Protein AF-A0A2G6ZRZ9-F1 (afdb_monomer)

Foldseek 3Di:
DDDDDDDDDDDDDDDDPPPPPDPPDDDPPDPPPFAAKEKEEWDWWWDDPNDTKTKWFDDAAPPPQQDDPPDDDDNNSRTIFIDGSPDQKGWMWIQDPVGIDIWIWGKDQQDGDDPPAQSCVRIFIATPVRHTIGTDPVQVVQSRVWDDDPRHTYTD

Solvent-accessible surface area (backbone atoms only — not comparable to full-atom values): 9645 Å² total; per-residue (Å²): 141,86,89,83,89,84,88,82,86,82,82,80,82,77,83,79,79,78,77,75,76,70,80,73,74,77,75,72,81,72,75,80,75,81,53,58,34,34,35,38,30,63,70,38,30,31,51,56,88,95,40,80,28,46,40,36,29,79,40,78,38,61,91,81,58,51,41,66,92,93,54,91,64,56,85,84,59,28,28,12,36,73,41,47,68,85,46,51,64,46,62,36,39,33,56,43,99,94,47,80,43,81,44,61,27,42,43,40,76,78,50,82,68,56,90,98,52,63,55,64,83,28,48,46,53,21,44,82,86,68,46,68,69,42,72,32,76,73,29,52,65,28,48,75,63,38,44,80,54,96,76,24,38,40,29,74

Structure (mmCIF, N/CA/C/O backbone):
data_AF-A0A2G6ZRZ9-F1
#
_entry.id   AF-A0A2G6ZRZ9-F1
#
loop_
_atom_site.group_PDB
_atom_site.id
_atom_site.type_symbol
_atom_site.label_atom_id
_atom_site.label_alt_id
_atom_site.label_comp_id
_atom_site.label_asym_id
_atom_site.label_entity_id
_atom_site.label_seq_id
_atom_site.pdbx_PDB_ins_code
_atom_site.Cartn_x
_atom_site.Cartn_y
_atom_site.Cartn_z
_atom_site.occupancy
_atom_site.B_iso_or_equiv
_atom_site.auth_seq_id
_atom_site.auth_comp_id
_atom_site.auth_asym_id
_atom_site.auth_atom_id
_atom_site.pdbx_PDB_model_num
ATOM 1 N N . MET A 1 1 ? 27.882 88.368 10.757 1.00 42.94 1 MET A N 1
ATOM 2 C CA . MET A 1 1 ? 27.179 87.170 11.262 1.00 42.94 1 MET A CA 1
ATOM 3 C C . MET A 1 1 ? 25.699 87.313 10.957 1.00 42.94 1 MET A C 1
ATOM 5 O O . MET A 1 1 ? 25.070 88.174 11.545 1.00 42.94 1 MET A O 1
ATOM 9 N N . ASN A 1 2 ? 25.188 86.529 10.007 1.00 37.44 2 ASN A N 1
ATOM 10 C CA . ASN A 1 2 ? 23.822 86.000 10.003 1.00 37.44 2 ASN A CA 1
ATOM 11 C C . ASN A 1 2 ? 23.741 84.909 8.924 1.00 37.44 2 ASN A C 1
ATOM 13 O O . ASN A 1 2 ? 24.115 85.132 7.776 1.00 37.44 2 ASN A O 1
ATOM 17 N N . ARG A 1 3 ? 23.344 83.706 9.343 1.00 42.50 3 ARG A N 1
ATOM 18 C CA . ARG A 1 3 ? 23.054 82.540 8.498 1.00 42.50 3 ARG A CA 1
ATOM 19 C C . ARG A 1 3 ? 21.569 82.557 8.124 1.00 42.50 3 ARG A C 1
ATOM 21 O O . ARG A 1 3 ? 20.779 83.023 8.938 1.00 42.50 3 ARG A O 1
ATOM 28 N N . LEU A 1 4 ? 21.242 81.970 6.967 1.00 45.53 4 LEU A N 1
ATOM 29 C CA . LEU A 1 4 ? 20.122 81.051 6.643 1.00 45.53 4 LEU A CA 1
ATOM 30 C C . LEU A 1 4 ? 19.784 81.212 5.139 1.00 45.53 4 LEU A C 1
ATOM 32 O O . LEU A 1 4 ? 19.448 82.301 4.697 1.00 45.53 4 LEU A O 1
ATOM 36 N N . TYR A 1 5 ? 20.192 80.253 4.300 1.00 48.19 5 TYR A N 1
ATOM 37 C CA . TYR A 1 5 ? 19.389 79.163 3.702 1.00 48.19 5 TYR A CA 1
ATOM 38 C C . TYR A 1 5 ? 18.424 79.590 2.583 1.00 48.19 5 TYR A C 1
ATOM 40 O O . TYR A 1 5 ? 17.399 80.205 2.842 1.00 48.19 5 TYR A O 1
ATOM 48 N N . ALA A 1 6 ? 18.693 79.108 1.366 1.00 51.38 6 ALA A N 1
ATOM 49 C CA . ALA A 1 6 ? 17.659 78.662 0.433 1.00 51.38 6 ALA A CA 1
ATOM 50 C C . ALA A 1 6 ? 18.263 77.612 -0.516 1.00 51.38 6 ALA A C 1
ATOM 52 O O . ALA A 1 6 ? 19.208 77.880 -1.255 1.00 51.38 6 ALA A O 1
ATOM 53 N N . LEU A 1 7 ? 17.734 76.394 -0.408 1.00 51.56 7 LEU A N 1
ATOM 54 C CA . LEU A 1 7 ? 18.043 75.223 -1.219 1.00 51.56 7 LEU A CA 1
ATOM 55 C C . LEU A 1 7 ? 17.485 75.386 -2.639 1.00 51.56 7 LEU A C 1
ATOM 57 O O . LEU A 1 7 ? 16.366 75.862 -2.807 1.00 51.56 7 LEU A O 1
ATOM 61 N N . SER A 1 8 ? 18.197 74.880 -3.644 1.00 49.75 8 SER A N 1
ATOM 62 C CA . SER A 1 8 ? 17.570 74.409 -4.883 1.00 49.75 8 SER A CA 1
ATOM 63 C C . SER A 1 8 ? 18.170 73.050 -5.243 1.00 49.75 8 SER A C 1
ATOM 65 O O . SER A 1 8 ? 19.365 72.912 -5.489 1.00 49.75 8 SER A O 1
ATOM 67 N N . LEU A 1 9 ? 17.324 72.024 -5.139 1.00 44.16 9 LEU A N 1
ATOM 68 C CA . LEU A 1 9 ? 17.617 70.637 -5.473 1.00 44.16 9 LEU A CA 1
ATOM 69 C C . LEU A 1 9 ? 17.513 70.456 -6.989 1.00 44.16 9 LEU A C 1
ATOM 71 O O . LEU A 1 9 ? 16.420 70.546 -7.543 1.00 44.16 9 LEU A O 1
ATOM 75 N N . SER A 1 10 ? 18.626 70.149 -7.649 1.00 48.69 10 SER A N 1
ATOM 76 C CA . SER A 1 10 ? 18.619 69.645 -9.024 1.00 48.69 10 SER A CA 1
ATOM 77 C C . SER A 1 10 ? 18.487 68.124 -8.977 1.00 48.69 10 SER A C 1
ATOM 79 O O . SER A 1 10 ? 19.430 67.417 -8.627 1.00 48.69 10 SER A O 1
ATOM 81 N N . THR A 1 11 ? 17.296 67.612 -9.280 1.00 51.38 11 THR A N 1
ATOM 82 C CA . THR A 1 11 ? 17.006 66.176 -9.357 1.00 51.38 11 THR A CA 1
ATOM 83 C C . THR A 1 11 ? 17.678 65.566 -10.586 1.00 51.38 11 THR A C 1
ATOM 85 O O . THR A 1 11 ? 17.215 65.763 -11.708 1.00 51.38 11 THR A O 1
ATOM 88 N N . LEU A 1 12 ? 18.766 64.822 -10.377 1.00 43.56 12 LEU A N 1
ATOM 89 C CA . LEU A 1 12 ? 19.360 63.959 -11.397 1.00 43.56 12 LEU A CA 1
ATOM 90 C C . LEU A 1 12 ? 18.540 62.661 -11.462 1.00 43.56 12 LEU A C 1
ATOM 92 O O . LEU A 1 12 ? 18.600 61.824 -10.563 1.00 43.56 12 LEU A O 1
ATOM 96 N N . THR A 1 13 ? 17.729 62.513 -12.502 1.00 52.03 13 THR A N 1
ATOM 97 C CA . THR A 1 13 ? 16.981 61.291 -12.800 1.00 52.03 13 THR A CA 1
ATOM 98 C C . THR A 1 13 ? 17.946 60.191 -13.240 1.00 52.03 13 THR A C 1
ATOM 100 O O . THR A 1 13 ? 18.434 60.179 -14.368 1.00 52.03 13 THR A O 1
ATOM 103 N N . ALA A 1 14 ? 18.236 59.252 -12.340 1.00 51.66 14 ALA A N 1
ATOM 104 C CA . ALA A 1 14 ? 18.915 58.013 -12.692 1.00 51.66 14 ALA A CA 1
ATOM 105 C C . ALA A 1 14 ? 17.978 57.159 -13.565 1.00 51.66 14 ALA A C 1
ATOM 107 O O . ALA A 1 14 ? 16.923 56.720 -13.104 1.00 51.66 14 ALA A O 1
ATOM 108 N N . LEU A 1 15 ? 18.350 56.934 -14.829 1.00 44.56 15 LEU A N 1
ATOM 109 C CA . LEU A 1 15 ? 17.721 55.914 -15.665 1.00 44.56 15 LEU A CA 1
ATOM 110 C C . LEU A 1 15 ? 18.009 54.539 -15.052 1.00 44.56 15 LEU A C 1
ATOM 112 O O . LEU A 1 15 ? 19.125 54.032 -15.132 1.00 44.56 15 LEU A O 1
ATOM 116 N N . VAL A 1 16 ? 16.988 53.928 -14.456 1.00 51.59 16 VAL A N 1
ATOM 117 C CA . VAL A 1 16 ? 16.999 52.506 -14.115 1.00 51.59 16 VAL A CA 1
ATOM 118 C C . VAL A 1 16 ? 16.702 51.742 -15.400 1.00 51.59 16 VAL A C 1
ATOM 120 O O . VAL A 1 16 ? 15.557 51.655 -15.839 1.00 51.59 16 VAL A O 1
ATOM 123 N N . THR A 1 17 ? 17.737 51.202 -16.035 1.00 56.50 17 THR A N 1
ATOM 124 C CA . THR A 1 17 ? 17.567 50.171 -17.059 1.00 56.50 17 THR A CA 1
ATOM 125 C C . THR A 1 17 ? 17.084 48.904 -16.366 1.00 56.50 17 THR A C 1
ATOM 127 O O . THR A 1 17 ? 17.858 48.196 -15.722 1.00 56.50 17 THR A O 1
ATOM 130 N N . ILE A 1 18 ? 15.788 48.640 -16.472 1.00 51.34 18 ILE A N 1
ATOM 131 C CA . ILE A 1 18 ? 15.189 47.358 -16.120 1.00 51.34 18 ILE A CA 1
ATOM 132 C C . ILE A 1 18 ? 15.708 46.352 -17.149 1.00 51.34 18 ILE A C 1
ATOM 134 O O . ILE A 1 18 ? 15.252 46.327 -18.291 1.00 51.34 18 ILE A O 1
ATOM 138 N N . VAL A 1 19 ? 16.717 45.564 -16.780 1.00 52.25 19 VAL A N 1
ATOM 139 C CA . VAL A 1 19 ? 17.063 44.365 -17.543 1.00 52.25 19 VAL A CA 1
ATOM 140 C C . VAL A 1 19 ? 15.896 43.409 -17.338 1.00 52.25 19 VAL A C 1
ATOM 142 O O . VAL A 1 19 ? 15.729 42.842 -16.260 1.00 52.25 19 VAL A O 1
ATOM 145 N N . ALA A 1 20 ? 15.035 43.297 -18.346 1.00 46.88 20 ALA A N 1
ATOM 146 C CA . ALA A 1 20 ? 14.054 42.232 -18.404 1.00 46.88 20 ALA A CA 1
ATOM 147 C C . ALA A 1 20 ? 14.831 40.911 -18.417 1.00 46.88 20 ALA A C 1
ATOM 149 O O . ALA A 1 20 ? 15.546 40.622 -19.377 1.00 46.88 20 ALA A O 1
ATOM 150 N N . CYS A 1 21 ? 14.737 40.133 -17.338 1.00 54.88 21 CYS A N 1
ATOM 151 C CA . CYS A 1 21 ? 15.098 38.726 -17.387 1.00 54.88 21 CYS A CA 1
ATOM 152 C C . CYS A 1 21 ? 14.230 38.096 -18.476 1.00 54.88 21 CYS A C 1
ATOM 154 O O . CYS A 1 21 ? 13.017 37.964 -18.303 1.00 54.88 21 CYS A O 1
ATOM 156 N N . SER A 1 22 ? 14.835 37.762 -19.615 1.00 55.81 22 SER A N 1
ATOM 157 C CA . SER A 1 22 ? 14.208 36.897 -20.607 1.00 55.81 22 SER A CA 1
ATOM 158 C C . SER A 1 22 ? 13.687 35.657 -19.877 1.00 55.81 22 SER A C 1
ATOM 160 O O . SER A 1 22 ? 14.429 35.115 -19.049 1.00 55.81 22 SER A O 1
ATOM 162 N N . PRO A 1 23 ? 12.441 35.212 -20.115 1.00 51.56 23 PRO A N 1
ATOM 163 C CA . PRO A 1 23 ? 11.968 33.976 -19.518 1.00 51.56 23 PRO A CA 1
ATOM 164 C C . PRO A 1 23 ? 12.923 32.871 -19.960 1.00 51.56 23 PRO A C 1
AT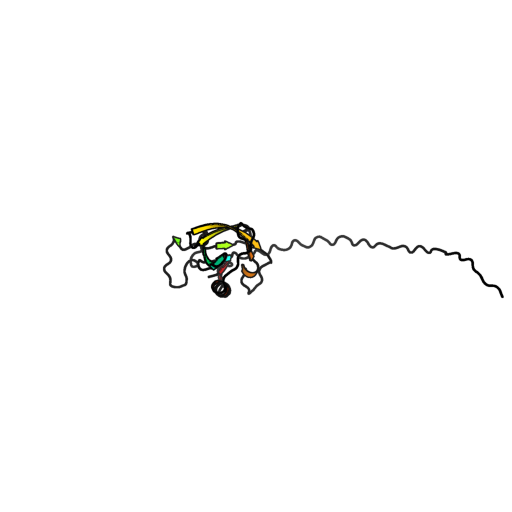OM 166 O O . PRO A 1 23 ? 13.118 32.653 -21.156 1.00 51.56 23 PRO A O 1
ATOM 169 N N . THR A 1 24 ? 13.585 32.259 -18.979 1.00 52.78 24 THR A N 1
ATOM 170 C CA . THR A 1 24 ? 14.429 31.085 -19.170 1.00 52.78 24 THR A CA 1
ATOM 171 C C . THR A 1 24 ? 13.666 30.093 -20.034 1.00 52.78 24 THR A C 1
ATOM 173 O O . THR A 1 24 ? 12.505 29.789 -19.751 1.00 52.78 24 THR A O 1
ATOM 176 N N . GLU A 1 25 ? 14.316 29.662 -21.115 1.00 53.31 25 GLU A N 1
ATOM 177 C CA . GLU A 1 25 ? 13.846 28.605 -22.001 1.00 53.31 25 GLU A CA 1
ATOM 178 C C . GLU A 1 25 ? 13.258 27.469 -21.168 1.00 53.31 25 GLU A C 1
ATOM 180 O O . GLU A 1 25 ? 13.827 27.095 -20.138 1.00 53.31 25 GLU A O 1
ATOM 185 N N . ASN A 1 26 ? 12.093 26.978 -21.600 1.00 55.94 26 ASN A N 1
ATOM 186 C CA . ASN A 1 26 ? 11.384 25.879 -20.959 1.00 55.94 26 ASN A CA 1
ATOM 187 C C . ASN A 1 26 ? 12.394 24.834 -20.467 1.00 55.94 26 ASN A C 1
ATOM 189 O O . ASN A 1 26 ? 13.180 24.353 -21.293 1.00 55.94 26 ASN A O 1
ATOM 193 N N . PRO A 1 27 ? 12.410 24.494 -19.162 1.00 56.97 27 PRO A N 1
ATOM 194 C CA . PRO A 1 27 ? 13.261 23.416 -18.694 1.00 56.97 27 PRO A CA 1
ATOM 195 C C . PRO A 1 27 ? 12.999 22.195 -19.585 1.00 56.97 27 PRO A C 1
ATOM 197 O O . PRO A 1 27 ? 11.840 21.960 -19.954 1.00 56.97 27 PRO A O 1
ATOM 200 N N . PRO A 1 28 ? 14.050 21.462 -19.997 1.00 51.81 28 PRO A N 1
ATOM 201 C CA . PRO A 1 28 ? 13.882 20.301 -20.857 1.00 51.81 28 PRO A CA 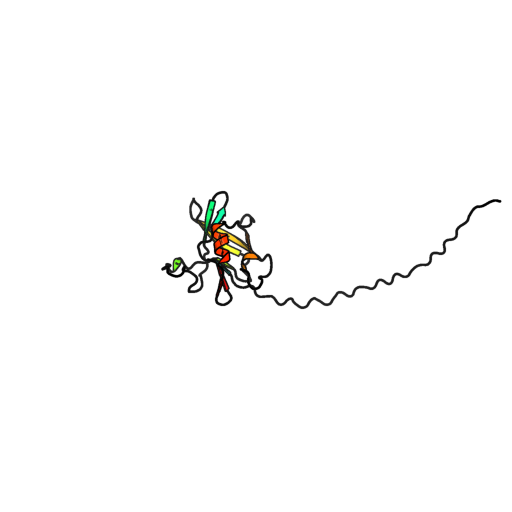1
ATOM 202 C C . PRO A 1 28 ? 12.815 19.390 -20.241 1.00 51.81 28 PRO A C 1
ATOM 204 O O . PRO A 1 28 ? 12.771 19.297 -19.008 1.00 51.81 28 PRO A O 1
ATOM 207 N N . PRO A 1 29 ? 11.944 18.757 -21.054 1.00 52.53 29 PRO A N 1
ATOM 208 C CA . PRO A 1 29 ? 10.928 17.854 -20.534 1.00 52.53 29 PRO A CA 1
ATOM 209 C C . PRO A 1 29 ? 11.635 16.874 -19.607 1.00 52.53 29 PRO A C 1
ATOM 211 O O . PRO A 1 29 ? 12.542 16.156 -20.036 1.00 52.53 29 PRO A O 1
ATOM 214 N N . GLN A 1 30 ? 11.303 16.940 -18.316 1.00 54.12 30 GLN A N 1
ATOM 215 C CA . GLN A 1 30 ? 11.867 16.030 -17.335 1.00 54.12 30 GLN A CA 1
ATOM 216 C C . GLN A 1 30 ? 11.560 14.636 -17.862 1.00 54.12 30 GLN A C 1
ATOM 218 O O . GLN A 1 30 ? 10.397 14.316 -18.112 1.00 54.12 30 GLN A O 1
ATOM 223 N N . ALA A 1 31 ? 12.600 13.844 -18.131 1.00 57.81 31 ALA A N 1
ATOM 224 C CA . ALA A 1 31 ? 12.405 12.457 -18.507 1.00 57.81 31 ALA A CA 1
ATOM 225 C C . ALA A 1 31 ? 11.519 11.843 -17.421 1.00 57.81 31 ALA A C 1
ATOM 227 O O . ALA A 1 31 ? 11.906 11.858 -16.253 1.00 57.81 31 ALA A O 1
ATOM 228 N N . HIS A 1 32 ? 10.313 11.398 -17.782 1.00 58.72 32 HIS A N 1
ATOM 229 C CA . HIS A 1 32 ? 9.444 10.697 -16.849 1.00 58.72 32 HIS A CA 1
ATOM 230 C C . HIS A 1 32 ? 10.208 9.454 -16.401 1.00 58.72 32 HIS A C 1
ATOM 232 O O . HIS A 1 32 ? 10.347 8.491 -17.158 1.00 58.72 32 HIS A O 1
ATOM 238 N N . ILE A 1 33 ? 10.783 9.514 -15.202 1.00 69.44 33 ILE A N 1
ATOM 239 C CA . ILE A 1 33 ? 11.419 8.360 -14.588 1.00 69.44 33 ILE A CA 1
ATOM 240 C C . ILE A 1 33 ? 10.268 7.419 -14.274 1.00 69.44 33 ILE A C 1
ATOM 242 O O . ILE A 1 33 ? 9.419 7.719 -13.437 1.00 69.44 33 ILE A O 1
ATOM 246 N N . LYS A 1 34 ? 10.194 6.323 -15.028 1.00 82.44 34 LYS A N 1
ATOM 247 C CA . LYS A 1 34 ? 9.191 5.295 -14.800 1.00 82.44 34 LYS A CA 1
ATOM 248 C C . LYS A 1 34 ? 9.428 4.695 -13.419 1.00 82.44 34 LYS A C 1
ATOM 250 O O . LYS A 1 34 ? 10.494 4.139 -13.166 1.00 82.44 34 LYS A O 1
ATOM 255 N N . GLU A 1 35 ? 8.440 4.822 -12.545 1.00 88.25 35 GLU A N 1
ATOM 256 C CA . GLU A 1 35 ? 8.502 4.254 -11.202 1.00 88.25 35 GLU A CA 1
ATOM 257 C C . GLU A 1 35 ? 8.358 2.723 -11.263 1.00 88.25 35 GLU A C 1
ATOM 259 O O . GLU A 1 35 ? 7.594 2.202 -12.087 1.00 88.25 35 GLU A O 1
ATOM 264 N N . PRO A 1 36 ? 9.072 1.968 -10.410 1.00 88.12 36 PRO A N 1
ATOM 265 C CA . PRO A 1 36 ? 8.917 0.523 -10.358 1.00 88.12 36 PRO A CA 1
ATOM 266 C C . PRO A 1 36 ? 7.510 0.153 -9.875 1.00 88.12 36 PRO A C 1
ATOM 268 O O . PRO A 1 36 ? 6.906 0.836 -9.042 1.00 88.12 36 PRO A O 1
ATOM 271 N N . THR A 1 37 ? 6.994 -0.973 -10.372 1.00 91.25 37 THR A N 1
ATOM 272 C CA . THR A 1 37 ? 5.770 -1.556 -9.810 1.00 91.25 37 THR A CA 1
ATOM 273 C C . THR A 1 37 ? 6.088 -2.161 -8.450 1.00 91.25 37 THR A C 1
ATOM 275 O O . THR A 1 37 ? 7.058 -2.904 -8.323 1.00 91.25 37 THR A O 1
ATOM 278 N N . ILE A 1 38 ? 5.271 -1.869 -7.442 1.00 90.69 38 ILE A N 1
ATOM 279 C CA . ILE A 1 38 ? 5.424 -2.402 -6.090 1.00 90.69 38 ILE A CA 1
ATOM 280 C C . ILE A 1 38 ? 4.353 -3.463 -5.849 1.00 90.69 38 ILE A C 1
ATOM 282 O O . ILE A 1 38 ? 3.173 -3.210 -6.087 1.00 90.69 38 ILE A O 1
ATOM 286 N N . TYR A 1 39 ? 4.750 -4.630 -5.352 1.00 90.19 39 TYR A N 1
ATOM 287 C CA . TYR A 1 39 ? 3.844 -5.680 -4.904 1.00 90.19 39 TYR A CA 1
ATOM 288 C C . TYR A 1 39 ? 3.976 -5.875 -3.396 1.00 90.19 39 TYR A C 1
ATOM 290 O O . TYR A 1 39 ? 5.062 -6.199 -2.921 1.00 90.19 39 TYR A O 1
ATOM 298 N N . PHE A 1 40 ? 2.880 -5.733 -2.652 1.00 87.38 40 PHE A N 1
ATOM 299 C CA . PHE A 1 40 ? 2.812 -6.167 -1.254 1.00 87.38 40 PHE A CA 1
ATOM 300 C C . PHE A 1 40 ? 2.147 -7.520 -1.198 1.00 87.38 40 PHE A C 1
ATOM 302 O O . PHE A 1 40 ? 1.010 -7.687 -1.648 1.00 87.38 40 PHE A O 1
ATOM 309 N N . ARG A 1 41 ? 2.872 -8.475 -0.638 1.00 81.38 41 ARG A N 1
ATOM 310 C CA . ARG A 1 41 ? 2.353 -9.795 -0.328 1.00 81.38 41 ARG A CA 1
ATOM 311 C C . ARG A 1 41 ? 1.484 -9.711 0.926 1.00 81.38 41 ARG A C 1
ATOM 313 O O . ARG A 1 41 ? 1.573 -8.759 1.701 1.00 81.38 41 ARG A O 1
ATOM 320 N N . ASN A 1 42 ? 0.636 -10.715 1.114 1.00 75.25 42 ASN A N 1
ATOM 321 C CA . ASN A 1 42 ? -0.179 -10.810 2.321 1.00 75.25 42 ASN A CA 1
ATOM 322 C C . ASN A 1 42 ? 0.726 -10.958 3.551 1.00 75.25 42 ASN A C 1
ATOM 324 O O . ASN A 1 42 ? 1.681 -11.738 3.528 1.00 75.25 42 ASN A O 1
ATOM 328 N N . GLY A 1 43 ? 0.400 -10.23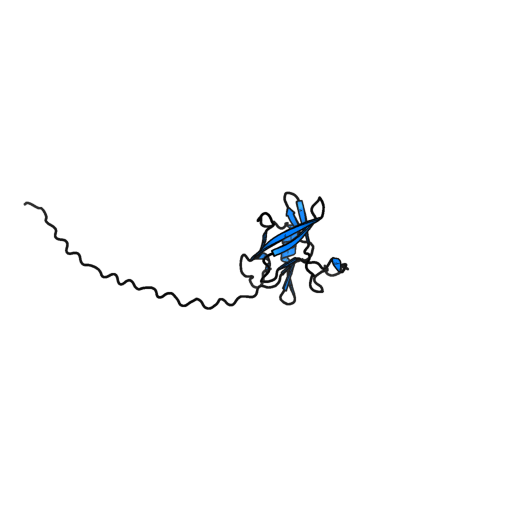6 4.624 1.00 74.44 43 GLY A N 1
ATOM 329 C CA . GLY A 1 43 ? 1.208 -10.201 5.848 1.00 74.44 43 GLY A CA 1
ATOM 330 C C . GLY A 1 43 ? 1.426 -8.801 6.419 1.00 74.44 43 GLY A C 1
ATOM 331 O O . GLY A 1 43 ? 1.836 -8.687 7.575 1.00 74.44 43 GLY A O 1
ATOM 332 N N . LEU A 1 44 ? 1.108 -7.752 5.650 1.00 86.62 44 LEU A N 1
ATOM 333 C CA . LEU A 1 44 ? 1.122 -6.380 6.144 1.00 86.62 44 LEU A CA 1
ATOM 334 C C . LEU A 1 44 ? -0.054 -6.142 7.102 1.00 86.62 44 LEU A C 1
ATOM 336 O O . LEU A 1 44 ? -1.203 -6.458 6.804 1.00 86.62 44 LEU A O 1
ATOM 340 N N . GLU A 1 45 ? 0.243 -5.540 8.244 1.00 92.19 45 GLU A N 1
ATOM 341 C CA . GLU A 1 45 ? -0.710 -5.123 9.265 1.00 92.19 45 GLU A CA 1
ATOM 342 C C . GLU A 1 45 ? -0.613 -3.611 9.470 1.00 92.19 45 GLU A C 1
ATOM 344 O O . GLU A 1 45 ? 0.477 -3.057 9.684 1.00 92.19 45 GLU A O 1
ATOM 349 N N . ILE A 1 46 ? -1.769 -2.954 9.471 1.00 94.69 46 ILE A N 1
ATOM 350 C CA . ILE A 1 46 ? -1.901 -1.532 9.787 1.00 94.69 46 ILE A CA 1
ATOM 351 C C . ILE A 1 46 ? -2.585 -1.337 11.138 1.00 94.69 46 ILE A C 1
ATOM 353 O O . ILE A 1 46 ? -3.326 -2.195 11.613 1.00 94.69 46 ILE A O 1
ATOM 357 N N . GLN A 1 47 ? -2.361 -0.185 11.752 1.00 96.69 47 GLN A N 1
ATOM 358 C CA . GLN A 1 47 ? -3.075 0.241 12.942 1.00 96.69 47 GLN A CA 1
ATOM 359 C C . GLN A 1 47 ? -4.404 0.898 12.540 1.00 96.69 47 GLN A C 1
ATOM 361 O O . GLN A 1 47 ? -4.415 1.896 11.816 1.00 96.69 47 GLN A O 1
ATOM 366 N N . VAL A 1 48 ? -5.520 0.369 13.045 1.00 94.81 48 VAL A N 1
ATOM 367 C CA . VAL A 1 48 ? -6.862 0.955 12.910 1.00 94.81 48 VAL A CA 1
ATOM 368 C C . VAL A 1 48 ? -7.474 1.105 14.301 1.00 94.81 48 VAL A C 1
ATOM 370 O O . VAL A 1 48 ? -7.907 0.133 14.925 1.00 94.81 48 VAL A O 1
ATOM 373 N N . GLY A 1 49 ? -7.491 2.339 14.810 1.00 91.38 49 GLY A N 1
ATOM 374 C CA . GLY A 1 49 ? -7.811 2.592 16.216 1.00 91.38 49 GLY A CA 1
ATOM 375 C C . GLY A 1 49 ? -6.788 1.902 17.121 1.00 91.38 49 GLY A C 1
ATOM 376 O O . GLY A 1 49 ? -5.590 2.128 16.982 1.00 91.38 49 GLY A O 1
ATOM 377 N N . GLU A 1 50 ? -7.246 1.026 18.014 1.00 92.06 50 GLU A N 1
ATOM 378 C CA . GLU A 1 50 ? -6.384 0.241 18.915 1.00 92.06 50 GLU A CA 1
ATOM 379 C C . GLU A 1 50 ? -6.001 -1.140 18.351 1.00 92.06 50 GLU A C 1
ATOM 381 O O . GLU A 1 50 ? -5.207 -1.854 18.958 1.00 92.06 50 GLU A O 1
ATOM 386 N N . ASN A 1 51 ? -6.499 -1.507 17.166 1.00 94.25 51 ASN A N 1
ATOM 387 C CA . ASN A 1 51 ? -6.292 -2.835 16.594 1.00 94.25 51 ASN A CA 1
ATOM 388 C C . ASN A 1 51 ? -5.187 -2.847 15.532 1.00 94.25 51 ASN A C 1
ATOM 390 O O . ASN A 1 51 ? -5.150 -1.980 14.658 1.00 94.25 51 ASN A O 1
ATOM 394 N N . ALA A 1 52 ? -4.354 -3.889 15.565 1.00 95.44 52 ALA A N 1
ATOM 395 C CA . ALA A 1 52 ? -3.530 -4.289 14.431 1.00 95.44 52 ALA A CA 1
ATOM 396 C C . ALA A 1 52 ? -4.389 -5.129 13.476 1.00 95.44 52 ALA A C 1
ATOM 398 O O . ALA A 1 52 ? -4.929 -6.164 13.869 1.00 95.44 52 ALA A O 1
ATOM 399 N N . VAL A 1 53 ? -4.547 -4.657 12.244 1.00 94.31 53 VAL A N 1
ATOM 400 C CA . VAL A 1 53 ? -5.459 -5.222 11.248 1.00 94.31 53 VAL A CA 1
ATOM 401 C C . VAL A 1 53 ? -4.650 -5.698 10.043 1.00 94.31 53 VAL A C 1
ATOM 403 O O . VAL A 1 53 ? -4.024 -4.862 9.381 1.00 94.3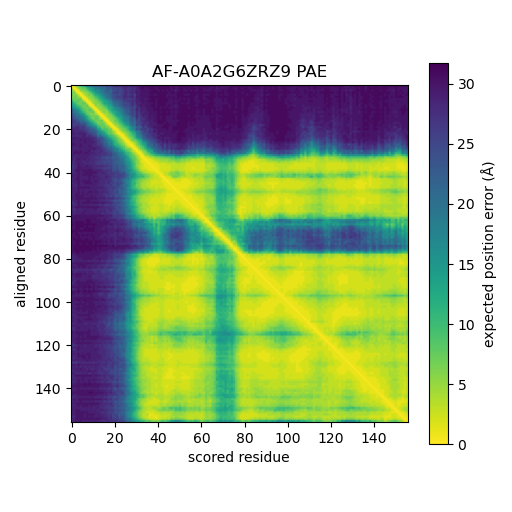1 53 VAL A O 1
ATOM 406 N N . PRO A 1 54 ? -4.643 -7.011 9.746 1.00 92.50 54 PRO A N 1
ATOM 407 C CA . PRO A 1 54 ? -4.068 -7.539 8.516 1.00 92.50 54 PRO A CA 1
ATOM 408 C C . PRO A 1 54 ? -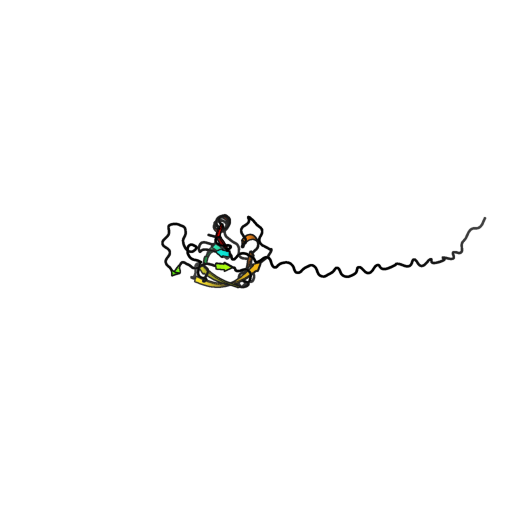4.785 -6.979 7.291 1.00 92.50 54 PRO A C 1
ATOM 410 O O . PRO A 1 54 ? -6.012 -6.836 7.291 1.00 92.50 54 PRO A O 1
ATOM 413 N N . ILE A 1 55 ? -4.016 -6.691 6.245 1.00 91.94 55 ILE A N 1
ATOM 414 C CA . ILE A 1 55 ? -4.551 -6.246 4.964 1.00 91.94 55 ILE A CA 1
ATOM 415 C C . ILE A 1 55 ? -4.135 -7.172 3.831 1.00 91.94 55 ILE A C 1
ATOM 417 O O . ILE A 1 55 ? -3.022 -7.703 3.809 1.00 91.94 55 ILE A O 1
ATOM 421 N N . HIS A 1 56 ? -5.028 -7.305 2.857 1.00 89.25 56 HIS A N 1
ATOM 422 C CA . HIS A 1 56 ? -4.831 -8.125 1.669 1.00 89.25 56 HIS A CA 1
ATOM 423 C C . HIS A 1 56 ? -5.192 -7.328 0.427 1.00 89.25 56 HIS A C 1
ATOM 425 O O . HIS A 1 56 ? -6.121 -6.516 0.433 1.00 89.25 56 HIS A O 1
ATOM 431 N N . GLY A 1 57 ? -4.467 -7.575 -0.657 1.00 90.06 57 GLY A N 1
ATOM 432 C CA . GLY A 1 57 ? -4.868 -7.074 -1.965 1.00 90.06 57 GLY A CA 1
ATOM 433 C C . GLY A 1 57 ? -5.795 -8.037 -2.693 1.00 90.06 57 GLY A C 1
ATOM 434 O O . GLY A 1 57 ? -6.022 -9.165 -2.260 1.00 90.06 57 GLY A O 1
ATOM 435 N N . VAL A 1 58 ? -6.320 -7.587 -3.828 1.00 89.19 58 VAL A N 1
ATOM 436 C CA . VAL A 1 58 ? -7.221 -8.373 -4.693 1.00 89.19 58 VAL A CA 1
ATOM 437 C C . VAL A 1 58 ? -6.605 -8.697 -6.059 1.00 89.19 58 VAL A C 1
ATOM 439 O O . VAL A 1 58 ? -7.134 -9.521 -6.817 1.00 89.19 58 VAL A O 1
ATOM 442 N N . GLU A 1 59 ? -5.454 -8.094 -6.358 1.00 88.75 59 GLU A N 1
ATOM 443 C CA . GLU A 1 59 ? -4.732 -8.250 -7.617 1.00 88.75 59 GLU A CA 1
ATOM 444 C C . GLU A 1 59 ? -3.929 -9.544 -7.632 1.00 88.75 59 GLU A C 1
ATOM 446 O O . GLU A 1 59 ? -3.447 -9.998 -6.599 1.00 88.75 59 GLU A O 1
ATOM 451 N N . ALA A 1 60 ? -3.774 -10.161 -8.802 1.00 83.25 60 ALA A N 1
ATOM 452 C CA . ALA A 1 60 ? -2.937 -11.351 -8.922 1.00 83.25 60 ALA A CA 1
ATOM 453 C C . ALA A 1 60 ? -1.462 -11.006 -8.648 1.00 83.25 60 ALA A C 1
ATOM 455 O O . ALA A 1 60 ? -0.899 -10.109 -9.277 1.00 83.25 60 ALA A O 1
ATOM 456 N N . CYS A 1 61 ? -0.822 -11.744 -7.742 1.00 79.50 61 CYS A N 1
ATOM 457 C CA . CYS A 1 61 ? 0.628 -11.705 -7.599 1.00 79.50 61 CYS A CA 1
ATOM 458 C C . CYS A 1 61 ? 1.278 -12.391 -8.816 1.00 79.50 61 CYS A C 1
ATOM 460 O O . CYS A 1 61 ? 0.841 -13.483 -9.195 1.00 79.50 61 CYS A O 1
ATOM 462 N N . PRO A 1 62 ? 2.354 -11.831 -9.393 1.00 75.38 62 PRO A N 1
ATOM 463 C CA . PRO A 1 62 ? 3.189 -12.548 -10.353 1.00 75.38 62 PRO A CA 1
ATOM 464 C C . PRO A 1 62 ? 3.667 -13.902 -9.800 1.00 75.38 62 PRO A C 1
ATOM 466 O O . PRO A 1 62 ? 3.851 -14.067 -8.588 1.00 75.38 62 PRO A O 1
ATOM 469 N N . TYR A 1 63 ? 3.865 -14.880 -10.691 1.00 58.34 63 TYR A N 1
ATOM 470 C CA . TYR A 1 63 ? 4.273 -16.240 -10.325 1.00 58.34 63 TYR A CA 1
ATOM 471 C C . TYR A 1 63 ? 5.525 -16.232 -9.428 1.00 58.34 63 TYR A C 1
ATOM 473 O O . TYR A 1 63 ? 6.506 -15.562 -9.723 1.00 58.34 63 TYR A O 1
ATOM 481 N N . GLY A 1 64 ? 5.481 -16.970 -8.312 1.00 61.41 64 GLY A N 1
ATOM 482 C CA . GLY A 1 64 ? 6.570 -17.041 -7.324 1.00 61.41 64 GLY A CA 1
ATOM 483 C C . GLY A 1 64 ? 6.502 -15.999 -6.200 1.00 61.41 64 GLY A C 1
ATOM 484 O O . GLY A 1 64 ? 7.102 -16.217 -5.150 1.00 61.41 64 GLY A O 1
ATOM 485 N N . LEU A 1 65 ? 5.711 -14.930 -6.355 1.00 62.12 65 LEU A N 1
ATOM 486 C CA . LEU A 1 65 ? 5.573 -13.868 -5.349 1.00 62.12 65 LEU A CA 1
ATOM 487 C C . LEU A 1 65 ? 4.410 -14.088 -4.373 1.00 62.12 65 LEU A C 1
ATOM 489 O O . LEU A 1 65 ? 4.225 -13.305 -3.457 1.00 62.12 65 LEU A O 1
ATOM 493 N N . ALA A 1 66 ? 3.607 -15.136 -4.524 1.00 54.91 66 ALA A N 1
ATOM 494 C CA . ALA A 1 66 ? 2.492 -15.415 -3.614 1.00 54.91 66 ALA A CA 1
ATOM 495 C C . ALA A 1 66 ? 2.929 -16.103 -2.303 1.00 54.91 66 ALA A C 1
ATOM 497 O O . ALA A 1 66 ? 2.366 -15.853 -1.240 1.00 54.91 66 ALA A O 1
ATOM 498 N N . ALA A 1 67 ? 3.969 -16.941 -2.349 1.00 52.38 67 ALA A N 1
ATOM 499 C CA . ALA A 1 67 ? 4.338 -17.861 -1.269 1.00 52.38 67 ALA A CA 1
ATOM 500 C C . ALA A 1 67 ? 5.564 -17.387 -0.478 1.00 52.38 67 ALA A C 1
ATOM 502 O O . ALA A 1 67 ? 6.579 -17.045 -1.086 1.00 52.38 67 ALA A O 1
ATOM 503 N N . PRO A 1 68 ? 5.556 -17.393 0.871 1.00 51.19 68 PRO A N 1
ATOM 504 C CA . PRO A 1 68 ? 6.808 -17.409 1.614 1.00 51.19 68 PRO A CA 1
ATOM 505 C C . PRO A 1 68 ? 7.541 -18.686 1.192 1.00 51.19 68 PRO A C 1
ATOM 507 O O . PRO A 1 68 ? 6.912 -19.745 1.123 1.00 51.19 68 PRO A O 1
ATOM 510 N N . GLY A 1 69 ? 8.830 -18.592 0.850 1.00 46.50 69 GLY A N 1
ATOM 511 C CA . GLY A 1 69 ? 9.593 -19.737 0.344 1.00 46.50 69 GLY A CA 1
ATOM 512 C C . GLY A 1 69 ? 9.386 -20.979 1.219 1.00 46.50 69 GLY A C 1
ATOM 513 O O . GLY A 1 69 ? 9.668 -20.942 2.413 1.00 46.50 69 GLY A O 1
ATOM 514 N N . GLY A 1 70 ? 8.842 -22.052 0.632 1.00 42.78 70 GLY A N 1
ATOM 515 C CA . GLY A 1 70 ? 8.541 -23.316 1.320 1.00 42.78 70 GLY A CA 1
ATOM 516 C C . GLY A 1 70 ? 7.074 -23.553 1.708 1.00 42.78 70 GLY A C 1
ATOM 517 O O . GLY A 1 70 ? 6.768 -24.630 2.209 1.00 42.78 70 GLY A O 1
ATOM 518 N N . SER A 1 71 ? 6.160 -22.608 1.464 1.00 48.09 71 SER A N 1
ATOM 519 C CA . SER A 1 71 ? 4.726 -22.787 1.752 1.00 48.09 71 SER A CA 1
ATOM 520 C C . S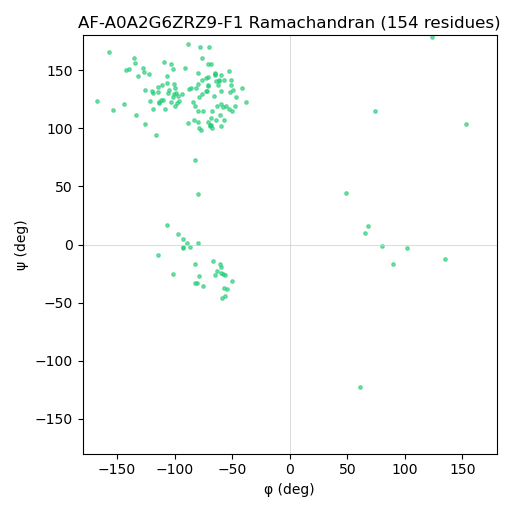ER A 1 71 ? 3.925 -23.161 0.503 1.00 48.09 71 SER A C 1
ATOM 522 O O . SER A 1 71 ? 4.066 -22.532 -0.546 1.00 48.09 71 SER A O 1
ATOM 524 N N . VAL A 1 72 ? 3.047 -24.161 0.620 1.00 47.09 72 VAL A N 1
ATOM 525 C CA . VAL A 1 72 ? 2.029 -24.464 -0.397 1.00 47.09 72 VAL A CA 1
ATOM 526 C C . VAL A 1 72 ? 0.910 -23.436 -0.241 1.00 47.09 72 VAL A C 1
ATOM 528 O O . VAL A 1 72 ? 0.081 -23.560 0.655 1.00 47.09 72 VAL A O 1
ATOM 531 N N . VAL A 1 73 ? 0.912 -22.393 -1.068 1.00 51.53 73 VAL A N 1
ATOM 532 C CA . VAL A 1 73 ? -0.212 -21.443 -1.149 1.00 51.53 73 VAL A CA 1
ATOM 533 C C . VAL A 1 73 ? -1.289 -22.035 -2.042 1.00 51.53 73 VAL A C 1
ATOM 535 O O . VAL A 1 73 ? -0.985 -22.532 -3.130 1.00 51.53 73 VAL A O 1
ATOM 538 N N . ASN A 1 74 ? -2.550 -21.958 -1.614 1.00 46.59 74 ASN A N 1
ATOM 539 C CA . ASN A 1 74 ? -3.645 -22.199 -2.539 1.00 46.59 74 ASN A CA 1
ATOM 540 C C . ASN A 1 74 ? -3.624 -21.104 -3.610 1.00 46.59 74 ASN A C 1
ATOM 542 O O . ASN A 1 74 ? -3.282 -19.956 -3.347 1.00 46.59 74 ASN A O 1
ATOM 546 N N . MET A 1 75 ? -4.014 -21.440 -4.836 1.00 39.47 75 MET A N 1
ATOM 547 C CA . MET A 1 75 ? -3.977 -20.523 -5.985 1.00 39.47 75 MET A CA 1
ATOM 548 C C . MET A 1 75 ? -4.847 -19.257 -5.787 1.00 39.47 75 MET A C 1
ATOM 550 O O . MET A 1 75 ? -4.628 -18.251 -6.456 1.00 39.47 75 MET A O 1
ATOM 554 N N . ASN A 1 76 ? -5.777 -19.285 -4.821 1.00 44.84 76 ASN A N 1
ATOM 555 C CA . ASN A 1 76 ? -6.582 -18.140 -4.378 1.00 44.84 76 ASN A CA 1
ATOM 556 C C . ASN A 1 76 ? -5.871 -17.217 -3.367 1.00 44.84 76 ASN A C 1
ATOM 558 O O . ASN A 1 76 ? -6.289 -16.075 -3.219 1.00 44.84 76 ASN A O 1
ATOM 562 N N . ASP A 1 77 ? -4.786 -17.667 -2.731 1.00 57.09 77 ASP A N 1
ATOM 563 C CA . ASP A 1 77 ? -3.961 -16.886 -1.793 1.00 57.09 77 ASP A CA 1
ATOM 564 C C . ASP A 1 77 ? -2.866 -16.080 -2.515 1.00 57.09 77 ASP A C 1
ATOM 566 O O . ASP A 1 77 ? -2.112 -15.329 -1.899 1.00 57.09 77 ASP A O 1
ATOM 570 N N . ALA A 1 78 ? -2.773 -16.213 -3.842 1.00 67.31 78 ALA A N 1
ATOM 571 C CA . ALA A 1 78 ? -1.846 -15.478 -4.695 1.00 67.31 78 ALA A CA 1
ATOM 572 C C . ALA A 1 78 ? -2.338 -14.060 -5.010 1.00 67.31 78 ALA A C 1
ATOM 574 O O . ALA A 1 78 ? -2.284 -13.619 -6.162 1.00 67.31 78 ALA A O 1
ATOM 575 N N . LYS A 1 79 ? -2.852 -13.363 -3.995 1.00 83.81 79 LYS A N 1
ATOM 576 C CA . LYS A 1 79 ? -3.306 -11.981 -4.112 1.00 83.81 79 LYS A CA 1
ATOM 577 C C . LYS A 1 79 ? -2.337 -11.022 -3.436 1.00 83.81 79 LYS A C 1
ATOM 579 O O . LYS A 1 79 ? -1.788 -11.331 -2.385 1.00 83.81 79 LYS A O 1
ATOM 584 N N . CYS A 1 80 ? -2.096 -9.893 -4.089 1.00 87.31 80 CYS A N 1
ATOM 585 C CA . CYS A 1 80 ? -1.153 -8.864 -3.674 1.00 87.31 80 CYS A CA 1
ATOM 586 C C . CYS A 1 80 ? -1.812 -7.494 -3.801 1.00 87.31 80 CYS A C 1
ATOM 588 O O . CYS A 1 80 ? -2.717 -7.297 -4.615 1.00 87.31 80 CYS A O 1
ATOM 590 N N . LEU A 1 81 ? -1.318 -6.515 -3.048 1.00 90.69 81 LEU A N 1
ATOM 591 C CA . LEU A 1 81 ? -1.524 -5.115 -3.418 1.00 90.69 81 LEU A CA 1
ATOM 592 C C . LEU A 1 81 ? -0.519 -4.781 -4.515 1.00 90.69 81 LEU A C 1
ATOM 594 O O . LEU A 1 81 ? 0.675 -5.014 -4.334 1.00 90.69 81 LEU A O 1
ATOM 598 N N . ARG A 1 82 ? -0.987 -4.253 -5.645 1.00 92.94 82 ARG A N 1
ATOM 599 C CA . ARG A 1 82 ? -0.143 -3.852 -6.776 1.00 92.94 82 ARG A CA 1
ATOM 600 C C . ARG A 1 82 ? -0.199 -2.339 -6.939 1.00 92.94 82 ARG A C 1
ATOM 602 O O . ARG A 1 82 ? -1.272 -1.800 -7.181 1.00 92.94 82 ARG A O 1
ATOM 609 N N . LEU A 1 83 ? 0.955 -1.681 -6.860 1.00 93.62 83 LEU A N 1
ATOM 610 C CA . LEU A 1 83 ? 1.120 -0.245 -7.097 1.00 93.62 83 LEU A CA 1
ATOM 611 C C . LEU A 1 83 ? 2.019 -0.038 -8.322 1.00 93.62 83 LEU A C 1
ATOM 613 O O . LEU A 1 83 ? 3.244 -0.056 -8.209 1.00 93.62 83 LEU A O 1
ATOM 617 N N . ALA A 1 84 ? 1.426 0.123 -9.502 1.00 92.00 84 ALA A N 1
ATOM 618 C CA . ALA A 1 84 ? 2.143 0.533 -10.710 1.00 92.00 84 ALA A CA 1
ATOM 619 C C . ALA A 1 84 ? 2.420 2.046 -10.708 1.00 92.00 84 ALA A C 1
ATOM 621 O O . ALA A 1 84 ? 1.945 2.776 -9.834 1.00 92.00 84 ALA A O 1
ATOM 622 N N . ASP A 1 85 ? 3.235 2.519 -11.649 1.00 90.19 85 ASP A N 1
ATOM 623 C CA . ASP A 1 85 ? 3.632 3.928 -11.784 1.00 90.19 85 ASP A CA 1
ATOM 624 C C . ASP A 1 85 ? 2.433 4.880 -11.869 1.00 90.19 85 ASP A C 1
ATOM 626 O O . ASP A 1 85 ? 2.454 5.931 -11.231 1.00 90.19 85 ASP A O 1
ATOM 630 N N . ASP A 1 86 ? 1.379 4.457 -12.561 1.00 90.69 86 ASP A N 1
ATOM 631 C CA . ASP A 1 86 ? 0.120 5.169 -12.792 1.00 90.69 86 ASP A CA 1
ATOM 632 C C . ASP A 1 86 ? -0.996 4.870 -11.772 1.00 90.69 86 ASP A C 1
ATOM 634 O O . ASP A 1 86 ? -2.125 5.329 -11.929 1.00 90.69 86 ASP A O 1
ATOM 638 N N . THR A 1 87 ? -0.723 4.083 -10.728 1.00 94.56 87 THR A N 1
ATOM 639 C CA . THR A 1 87 ? -1.760 3.685 -9.766 1.00 94.56 87 THR A CA 1
ATOM 640 C C . THR A 1 87 ? -2.119 4.835 -8.830 1.00 94.56 87 THR A C 1
ATOM 642 O O . THR A 1 87 ? -1.310 5.234 -7.994 1.00 94.56 87 THR A O 1
ATOM 645 N N . GLU A 1 88 ? -3.360 5.310 -8.931 1.00 95.94 88 GLU A N 1
ATOM 646 C CA . GLU A 1 88 ? -3.927 6.360 -8.069 1.00 95.94 88 GLU A CA 1
ATOM 647 C C . GLU A 1 88 ? -4.845 5.799 -6.976 1.00 95.94 88 GLU A C 1
ATOM 649 O O . GLU A 1 88 ? -5.018 6.416 -5.924 1.00 95.94 88 GLU A O 1
ATOM 654 N N . GLN A 1 89 ? -5.427 4.620 -7.203 1.00 97.31 89 GLN A N 1
ATOM 655 C CA . GLN A 1 89 ? -6.347 3.965 -6.280 1.00 97.31 89 GLN A CA 1
ATOM 656 C C . GLN A 1 89 ? -6.134 2.454 -6.263 1.00 97.31 89 GLN A C 1
ATOM 658 O O . GLN A 1 89 ? -5.748 1.857 -7.269 1.00 97.31 89 GLN A O 1
ATOM 663 N N . ILE A 1 90 ? -6.409 1.837 -5.118 1.00 96.00 90 ILE A N 1
ATOM 664 C CA . ILE A 1 90 ? -6.357 0.385 -4.932 1.00 96.00 90 ILE A CA 1
ATOM 665 C C . ILE A 1 90 ? -7.517 -0.097 -4.075 1.00 96.00 90 ILE A C 1
ATOM 667 O O . ILE A 1 90 ? -7.973 0.605 -3.177 1.00 96.00 90 ILE A O 1
ATOM 671 N N . VAL A 1 91 ? -7.935 -1.337 -4.303 1.00 96.25 91 VAL A N 1
ATOM 672 C CA . VAL A 1 91 ? -8.875 -2.035 -3.424 1.00 96.25 91 VAL A CA 1
ATOM 673 C C . VAL A 1 91 ? -8.097 -2.866 -2.408 1.00 96.25 91 VAL A C 1
ATOM 675 O O . VAL A 1 91 ? -7.219 -3.650 -2.777 1.00 96.25 91 VAL A O 1
ATOM 678 N N . VAL A 1 92 ? -8.441 -2.702 -1.133 1.00 94.94 92 VAL A N 1
ATOM 679 C CA . VAL A 1 92 ? -7.808 -3.374 0.004 1.00 94.94 92 VAL A CA 1
ATOM 680 C C . VAL A 1 92 ? -8.869 -4.081 0.838 1.00 94.94 92 VAL A C 1
ATOM 682 O O . VAL A 1 92 ? -9.901 -3.500 1.164 1.00 94.94 92 VAL A O 1
ATOM 685 N N . MET A 1 93 ? -8.609 -5.333 1.202 1.00 94.62 93 MET A N 1
ATOM 686 C CA . MET A 1 93 ? -9.419 -6.087 2.157 1.00 94.62 93 MET A CA 1
ATOM 687 C C . MET A 1 93 ? -8.768 -5.996 3.538 1.00 94.62 93 MET A C 1
ATOM 689 O O . MET A 1 93 ? -7.580 -6.277 3.673 1.00 94.62 93 MET A O 1
ATOM 693 N N . LEU A 1 94 ? -9.534 -5.610 4.553 1.00 94.50 94 LEU A N 1
ATOM 694 C CA . LEU A 1 94 ? -9.106 -5.484 5.941 1.00 94.50 94 LEU A CA 1
ATOM 695 C C . LEU A 1 94 ? -9.762 -6.587 6.776 1.00 94.50 94 LEU A C 1
ATOM 697 O O . LEU A 1 94 ? -10.992 -6.663 6.842 1.00 94.50 94 LEU A O 1
ATOM 701 N N . ASP A 1 95 ? -8.955 -7.382 7.474 1.00 93.00 95 ASP A N 1
ATOM 702 C CA . ASP A 1 95 ? -9.436 -8.404 8.409 1.00 93.00 95 ASP A CA 1
ATOM 703 C C . ASP A 1 95 ? -9.776 -7.770 9.766 1.00 93.00 95 ASP A C 1
ATOM 705 O O . ASP A 1 95 ? -9.049 -7.895 10.754 1.00 93.00 95 ASP A O 1
ATOM 709 N N . MET A 1 96 ? -10.884 -7.028 9.814 1.00 94.12 96 MET A N 1
ATOM 710 C CA . MET A 1 96 ? -11.344 -6.380 11.042 1.00 94.12 96 MET A CA 1
ATOM 711 C C . MET A 1 96 ? -11.877 -7.423 12.045 1.00 94.12 96 MET A C 1
ATOM 713 O O . MET A 1 96 ? -12.401 -8.464 11.641 1.00 94.12 96 MET A O 1
ATOM 717 N N . PRO A 1 97 ? -11.879 -7.133 13.363 1.00 90.00 97 PRO A N 1
ATOM 718 C CA . PRO A 1 97 ? -12.443 -8.044 14.368 1.00 90.00 97 PRO A CA 1
ATOM 719 C C . PRO A 1 97 ? -13.914 -8.434 14.128 1.00 90.00 97 PRO A C 1
ATOM 721 O O . PRO A 1 97 ? -14.356 -9.489 14.574 1.00 90.00 97 PRO A O 1
ATOM 724 N N . GLY A 1 98 ? -14.680 -7.583 13.433 1.00 92.00 98 GLY A N 1
ATOM 725 C CA . GLY A 1 98 ? -16.084 -7.820 13.078 1.00 92.00 98 GLY A CA 1
ATOM 726 C C . GLY A 1 98 ? -16.305 -8.551 11.749 1.00 92.00 98 GLY A C 1
ATOM 727 O O . GLY A 1 98 ? -17.455 -8.754 11.368 1.00 92.00 98 GLY A O 1
ATOM 728 N N . GLY A 1 99 ? -15.238 -8.925 11.040 1.00 93.00 99 GLY A N 1
ATOM 729 C CA . GLY A 1 99 ? -15.290 -9.529 9.712 1.00 93.00 99 GLY A CA 1
ATOM 730 C C . GLY A 1 99 ? -14.485 -8.746 8.677 1.00 93.00 99 GLY A C 1
ATOM 731 O O . GLY A 1 99 ? -13.900 -7.706 8.967 1.00 93.00 99 GLY A O 1
ATOM 732 N N . ILE A 1 100 ? -14.464 -9.261 7.452 1.00 92.94 100 ILE A N 1
ATOM 733 C CA . ILE A 1 100 ? -13.683 -8.670 6.367 1.00 92.94 100 ILE A CA 1
ATOM 734 C C . ILE A 1 100 ? -14.397 -7.421 5.834 1.00 92.94 100 ILE A C 1
ATOM 736 O O . ILE A 1 100 ? -15.577 -7.474 5.483 1.00 92.94 100 ILE A O 1
ATOM 740 N N . VAL A 1 101 ? -13.667 -6.312 5.738 1.00 95.38 101 VAL A N 1
ATOM 741 C CA . VAL A 1 101 ? -14.134 -5.046 5.157 1.00 95.38 101 VAL A CA 1
ATOM 742 C C . VAL A 1 101 ? -13.331 -4.746 3.899 1.00 95.38 101 VAL A C 1
ATOM 744 O O . VAL A 1 101 ? -12.114 -4.873 3.902 1.00 95.38 101 VAL A O 1
ATOM 747 N N . GLN A 1 102 ? -13.998 -4.334 2.825 1.00 96.44 102 GLN A N 1
ATOM 748 C CA . GLN A 1 102 ? -13.338 -3.871 1.607 1.00 96.44 102 GLN A CA 1
ATOM 749 C C . GLN A 1 102 ? -13.306 -2.341 1.584 1.00 96.44 102 GLN A C 1
ATOM 751 O O . GLN A 1 102 ? -14.342 -1.700 1.763 1.00 96.44 102 GLN A O 1
ATOM 756 N N . GLU A 1 103 ? -12.138 -1.763 1.325 1.00 97.31 103 GLU A N 1
ATOM 757 C CA . GLU A 1 103 ? -11.932 -0.321 1.195 1.00 97.31 103 GLU A CA 1
ATOM 758 C C . GLU A 1 103 ? -11.247 0.020 -0.131 1.00 97.31 103 GLU A C 1
ATOM 760 O O . GLU A 1 103 ? -10.433 -0.747 -0.643 1.00 97.31 103 GLU A O 1
ATOM 765 N N . GLU A 1 104 ? -11.563 1.193 -0.676 1.00 98.19 104 GLU A N 1
ATOM 766 C CA . GLU A 1 104 ? -10.811 1.803 -1.772 1.00 98.19 104 GLU A CA 1
ATOM 767 C C . GLU A 1 104 ? -9.872 2.858 -1.188 1.00 98.19 104 GLU A C 1
ATOM 769 O O . GLU A 1 104 ? -10.304 3.795 -0.515 1.00 98.19 104 GLU A O 1
ATOM 774 N N . TRP A 1 105 ? -8.574 2.676 -1.385 1.00 98.00 105 TRP A N 1
ATOM 775 C CA . TRP A 1 105 ? -7.542 3.553 -0.850 1.00 98.00 105 TRP A CA 1
ATOM 776 C C . TRP A 1 105 ? -6.939 4.399 -1.955 1.00 98.00 105 TRP A C 1
ATOM 778 O O . TRP A 1 105 ? -6.752 3.933 -3.076 1.00 98.00 105 TRP A O 1
ATOM 788 N N . THR A 1 106 ? -6.575 5.632 -1.614 1.00 98.19 106 THR A N 1
ATOM 789 C CA . THR A 1 106 ? -5.819 6.510 -2.510 1.00 98.19 106 THR A CA 1
ATOM 790 C C . THR A 1 106 ? -4.329 6.233 -2.367 1.00 98.19 106 THR A C 1
ATOM 792 O O . THR A 1 106 ? -3.799 6.149 -1.257 1.00 98.19 106 THR A O 1
ATOM 795 N N . VAL A 1 107 ? -3.640 6.137 -3.497 1.00 97.06 107 VAL A N 1
ATOM 796 C CA . VAL A 1 107 ? -2.191 5.989 -3.593 1.00 97.06 107 VAL A CA 1
ATOM 797 C C . VAL A 1 107 ? -1.606 7.334 -3.994 1.00 97.06 107 VAL A C 1
ATOM 799 O O . VAL A 1 107 ? -1.958 7.898 -5.025 1.00 97.06 107 VAL A O 1
ATOM 802 N N . ARG A 1 108 ? -0.694 7.863 -3.180 1.00 94.69 108 ARG A N 1
ATOM 803 C CA . ARG A 1 108 ? 0.014 9.109 -3.475 1.00 94.69 108 ARG A CA 1
ATOM 804 C C . ARG A 1 108 ? 1.511 8.860 -3.499 1.00 94.69 108 ARG A C 1
ATOM 806 O O . ARG A 1 108 ? 2.079 8.414 -2.508 1.00 94.69 108 ARG A O 1
ATOM 813 N N . ARG A 1 109 ? 2.160 9.189 -4.614 1.00 90.88 109 ARG A N 1
ATOM 814 C CA . ARG A 1 109 ? 3.624 9.215 -4.714 1.00 90.88 109 ARG A CA 1
ATOM 815 C C . ARG A 1 109 ? 4.119 10.554 -4.179 1.00 90.88 109 ARG A C 1
ATOM 817 O O . ARG A 1 109 ? 3.894 11.592 -4.792 1.00 90.88 109 ARG A O 1
ATOM 824 N N . ASP A 1 110 ? 4.723 10.530 -2.997 1.00 90.25 110 ASP A N 1
ATOM 825 C CA . ASP A 1 110 ? 5.196 11.727 -2.298 1.00 90.25 110 ASP A CA 1
ATOM 826 C C . ASP A 1 110 ? 6.535 12.232 -2.867 1.00 90.25 110 ASP A C 1
ATOM 828 O O . ASP A 1 110 ? 6.833 13.424 -2.788 1.00 90.25 110 ASP A O 1
ATOM 832 N N . ALA A 1 111 ? 7.344 11.333 -3.438 1.00 89.19 111 ALA A N 1
ATOM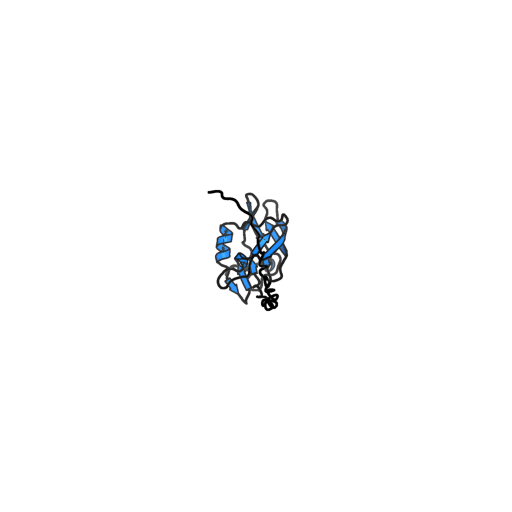 833 C CA . ALA A 1 111 ? 8.612 11.637 -4.096 1.00 89.19 111 ALA A CA 1
ATOM 834 C C . ALA A 1 111 ? 8.989 10.537 -5.115 1.00 89.19 111 ALA A C 1
ATOM 836 O O . ALA A 1 111 ? 8.406 9.450 -5.080 1.00 89.19 111 ALA A O 1
ATOM 837 N N . PRO A 1 112 ? 9.955 10.788 -6.019 1.00 87.62 112 PRO A N 1
ATOM 838 C CA . PRO A 1 112 ? 10.511 9.741 -6.873 1.00 87.62 112 PRO A CA 1
ATOM 839 C C . PRO A 1 112 ? 11.261 8.677 -6.064 1.00 87.62 112 PRO A C 1
ATOM 841 O O . PRO A 1 112 ? 11.944 9.010 -5.088 1.00 87.62 112 PRO A O 1
ATOM 844 N N . SER A 1 113 ? 11.201 7.418 -6.501 1.00 84.81 113 SER A N 1
ATOM 845 C CA . SER A 1 113 ? 12.003 6.343 -5.903 1.00 84.81 113 SER A CA 1
ATOM 846 C C . SER A 1 113 ? 13.496 6.599 -6.108 1.00 84.81 113 SER A C 1
ATOM 848 O O . SER A 1 113 ? 13.920 7.024 -7.186 1.00 84.81 113 SER A O 1
ATOM 850 N N . LYS A 1 114 ? 14.325 6.306 -5.098 1.00 83.75 114 LYS A N 1
ATOM 851 C CA . LYS A 1 114 ? 15.786 6.362 -5.254 1.00 83.75 114 LYS A CA 1
ATOM 852 C C . LYS A 1 114 ? 16.387 4.966 -5.393 1.00 83.75 114 LYS A C 1
ATOM 854 O O . LYS A 1 114 ? 15.831 3.991 -4.883 1.00 83.75 114 LYS A O 1
ATOM 859 N N . PRO A 1 115 ? 17.562 4.866 -6.034 1.00 75.56 115 PRO A N 1
ATOM 860 C CA . PRO A 1 115 ? 18.335 3.635 -6.035 1.00 75.56 115 PRO A CA 1
ATOM 861 C C . PRO A 1 115 ? 18.651 3.176 -4.604 1.00 75.56 115 PRO A C 1
ATOM 863 O O . PRO A 1 115 ? 18.992 3.997 -3.752 1.00 75.56 115 PRO A O 1
ATOM 866 N N . TYR A 1 116 ? 18.603 1.862 -4.371 1.00 74.75 116 TYR A N 1
ATOM 867 C CA . TYR A 1 116 ? 18.993 1.202 -3.112 1.00 74.75 116 TYR A CA 1
ATOM 868 C C . TYR A 1 116 ? 18.101 1.471 -1.890 1.00 74.75 116 TYR A C 1
ATOM 870 O O . TYR A 1 116 ? 18.501 1.163 -0.767 1.00 74.75 116 TYR A O 1
ATOM 878 N N . GLU A 1 117 ? 16.887 1.988 -2.077 1.00 78.62 117 GLU A N 1
ATOM 879 C CA . GLU A 1 117 ? 15.874 2.024 -1.022 1.00 78.62 117 GLU A CA 1
ATOM 880 C C . GLU A 1 117 ? 14.547 1.412 -1.492 1.00 78.62 117 GLU A C 1
ATOM 882 O O . GLU A 1 117 ? 14.241 1.436 -2.687 1.00 78.62 117 GLU A O 1
ATOM 887 N N . PRO A 1 118 ? 13.733 0.846 -0.581 1.00 78.88 118 PRO A N 1
ATOM 888 C CA . PRO A 1 118 ? 12.414 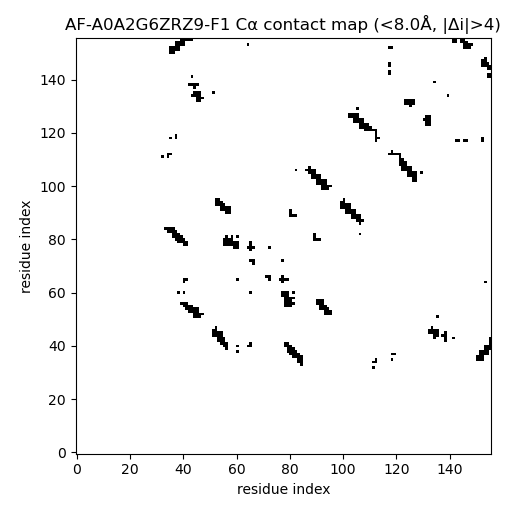0.357 -0.953 1.00 78.88 118 PRO A CA 1
ATOM 889 C C . PRO A 1 118 ? 11.551 1.496 -1.512 1.00 78.88 118 PRO A C 1
ATOM 891 O O . PRO A 1 118 ? 11.268 2.461 -0.803 1.00 78.88 118 PRO A O 1
ATOM 894 N N . ALA A 1 119 ? 11.086 1.354 -2.757 1.00 81.38 119 ALA A N 1
ATOM 895 C CA . ALA A 1 119 ? 10.235 2.326 -3.453 1.00 81.38 119 ALA A CA 1
ATOM 896 C C . ALA A 1 119 ? 9.009 2.774 -2.633 1.00 81.38 119 ALA A C 1
ATOM 898 O O . ALA A 1 119 ? 8.588 3.926 -2.706 1.00 81.38 119 ALA A O 1
ATOM 899 N N . PHE A 1 120 ? 8.472 1.896 -1.779 1.00 85.25 120 PHE A N 1
ATOM 900 C CA . PHE A 1 120 ? 7.346 2.219 -0.904 1.00 85.2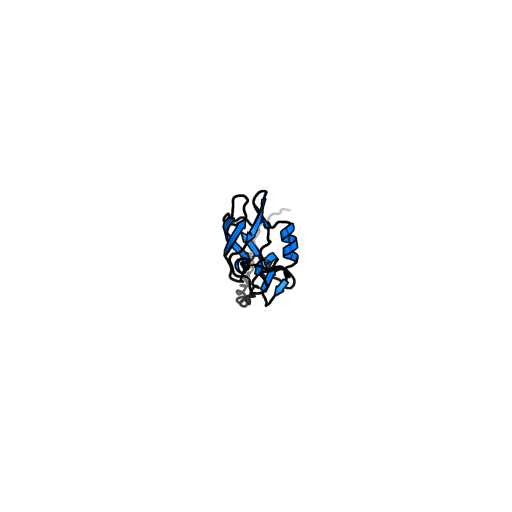5 120 PHE A CA 1
ATOM 901 C C . PHE A 1 120 ? 7.617 3.374 0.074 1.00 85.25 120 PHE A C 1
ATOM 903 O O . PHE A 1 120 ? 6.675 4.051 0.476 1.00 85.25 120 PHE A O 1
ATOM 910 N N . LYS A 1 121 ? 8.878 3.663 0.428 1.00 86.62 121 LYS A N 1
ATOM 911 C CA . LYS A 1 121 ? 9.209 4.785 1.329 1.00 86.62 121 LYS A CA 1
ATOM 912 C C . LYS A 1 121 ? 8.755 6.146 0.790 1.00 86.62 121 LYS A C 1
ATOM 914 O O . LYS A 1 121 ? 8.586 7.075 1.578 1.00 86.62 121 LYS A O 1
ATOM 919 N N . HIS A 1 122 ? 8.501 6.246 -0.515 1.00 89.19 122 HIS A N 1
ATOM 920 C CA . HIS A 1 122 ? 8.001 7.457 -1.175 1.00 89.19 122 HIS A CA 1
ATOM 921 C C . HIS A 1 122 ? 6.539 7.362 -1.592 1.00 89.19 122 HIS A C 1
ATOM 923 O O . HIS A 1 122 ? 6.074 8.151 -2.413 1.00 89.19 122 HIS A O 1
ATOM 929 N N . VAL A 1 123 ? 5.807 6.397 -1.041 1.00 91.81 123 VAL A N 1
ATOM 930 C CA . VAL A 1 123 ? 4.386 6.207 -1.303 1.00 91.81 123 VAL A CA 1
ATOM 931 C C . VAL A 1 123 ? 3.599 6.362 -0.002 1.00 91.81 123 VAL A C 1
ATOM 933 O O . VAL A 1 123 ? 3.894 5.763 1.033 1.00 91.81 123 VAL A O 1
ATOM 936 N N . SER A 1 124 ? 2.556 7.179 -0.054 1.00 94.00 124 SER A N 1
ATOM 937 C CA . SER A 1 124 ? 1.516 7.270 0.961 1.00 94.00 124 SER A CA 1
ATOM 938 C C . SER A 1 124 ? 0.288 6.502 0.493 1.00 94.00 124 SER A C 1
ATOM 940 O O . SER A 1 124 ? -0.221 6.748 -0.598 1.00 94.00 124 SER A O 1
ATOM 942 N N . LEU A 1 125 ? -0.221 5.620 1.348 1.00 96.12 125 LEU A N 1
ATOM 943 C CA . LEU A 1 125 ? -1.547 5.031 1.189 1.00 96.12 125 LEU A CA 1
ATOM 944 C C . LEU A 1 125 ? -2.508 5.747 2.135 1.00 96.12 125 LEU A C 1
ATOM 946 O O . LEU A 1 125 ? -2.219 5.884 3.330 1.00 96.12 125 LEU A O 1
ATOM 950 N N . LEU A 1 126 ? -3.614 6.237 1.586 1.00 97.56 126 LEU A N 1
ATOM 951 C CA . LEU A 1 126 ? -4.644 6.962 2.318 1.00 97.56 126 LEU A CA 1
ATOM 952 C C . LEU A 1 126 ? -5.940 6.154 2.307 1.00 97.56 126 LEU A C 1
ATOM 954 O O . LEU A 1 126 ? -6.387 5.705 1.252 1.00 97.56 126 LEU A O 1
ATOM 958 N N . ARG A 1 127 ? -6.545 5.995 3.481 1.00 97.31 127 ARG A N 1
ATOM 959 C CA . ARG A 1 127 ? -7.849 5.350 3.655 1.00 97.31 127 ARG A CA 1
ATOM 960 C C . ARG A 1 127 ? -8.981 6.226 3.092 1.00 97.31 127 ARG A C 1
ATOM 962 O O . ARG A 1 127 ? -8.739 7.399 2.794 1.00 97.31 127 ARG A O 1
ATOM 969 N N . PRO A 1 128 ? -10.223 5.711 2.974 1.00 97.75 128 PRO A N 1
ATOM 970 C CA . PRO A 1 128 ? -11.350 6.474 2.424 1.00 97.75 128 PRO A CA 1
ATOM 971 C C . PRO A 1 128 ? -11.665 7.775 3.178 1.00 97.75 128 PRO A C 1
ATOM 973 O O . PRO A 1 128 ? -12.223 8.709 2.611 1.00 97.75 128 PRO A O 1
ATOM 976 N N . ASP A 1 129 ? -11.302 7.851 4.460 1.00 95.50 129 ASP A N 1
ATOM 977 C CA . ASP A 1 129 ? -11.441 9.049 5.294 1.00 95.50 129 ASP A CA 1
ATOM 978 C C . ASP A 1 129 ? -10.333 10.099 5.059 1.00 95.50 129 ASP A C 1
ATOM 980 O O . ASP A 1 129 ? -10.313 11.144 5.710 1.00 95.50 129 ASP A O 1
ATOM 984 N N . GLY A 1 130 ? -9.405 9.837 4.133 1.00 95.44 130 GLY A N 1
ATOM 985 C CA . GLY A 1 130 ? -8.264 10.689 3.807 1.00 95.44 130 GLY A CA 1
ATOM 986 C C . GLY A 1 130 ? -7.083 10.554 4.772 1.00 95.44 130 GLY A C 1
ATOM 987 O O . GLY A 1 130 ? -6.055 11.206 4.571 1.00 95.44 130 GLY A O 1
ATOM 988 N N . THR A 1 131 ? -7.189 9.718 5.809 1.00 95.69 131 THR A N 1
ATOM 989 C CA . THR A 1 131 ? -6.095 9.502 6.758 1.00 95.69 131 THR A CA 1
ATOM 990 C C . THR A 1 131 ? -5.017 8.616 6.151 1.00 95.69 131 THR A C 1
ATOM 992 O O . THR A 1 131 ? -5.295 7.653 5.435 1.00 95.69 131 THR A O 1
ATOM 995 N N . ARG A 1 132 ? -3.750 8.930 6.441 1.00 96.25 132 ARG A N 1
ATOM 996 C CA . ARG A 1 132 ? -2.633 8.060 6.058 1.00 96.25 132 ARG A CA 1
ATOM 997 C C . ARG A 1 132 ? -2.653 6.804 6.920 1.00 96.25 132 ARG A C 1
ATOM 999 O O . ARG A 1 132 ? -2.803 6.900 8.138 1.00 96.25 132 ARG A O 1
ATOM 1006 N N . ILE A 1 133 ? -2.439 5.643 6.302 1.00 95.31 133 ILE A N 1
ATOM 1007 C CA . ILE A 1 133 ? -2.278 4.401 7.060 1.00 95.31 133 ILE A CA 1
ATOM 1008 C C . ILE A 1 133 ? -1.088 4.509 8.011 1.00 95.31 133 ILE A C 1
ATOM 1010 O O . ILE A 1 133 ? -0.063 5.118 7.696 1.00 95.31 133 ILE A O 1
ATOM 1014 N N . THR A 1 134 ? -1.211 3.872 9.166 1.00 95.06 134 THR A N 1
ATOM 1015 C CA . THR A 1 134 ? -0.086 3.673 10.078 1.00 95.06 134 THR A CA 1
ATOM 1016 C C . THR A 1 134 ? 0.292 2.207 10.025 1.00 95.06 134 THR A C 1
ATOM 1018 O O . THR A 1 134 ? -0.519 1.354 10.365 1.00 95.06 134 THR A O 1
ATOM 1021 N N . ILE A 1 135 ? 1.500 1.904 9.566 1.00 92.00 135 ILE A N 1
ATOM 1022 C CA . ILE A 1 135 ? 2.003 0.530 9.521 1.00 92.00 135 ILE A CA 1
ATOM 1023 C C . ILE A 1 135 ? 2.475 0.138 10.922 1.00 92.00 135 ILE A C 1
ATOM 1025 O O . ILE A 1 135 ? 3.077 0.940 11.635 1.00 92.00 135 ILE A O 1
ATOM 1029 N N . THR A 1 136 ? 2.167 -1.087 11.337 1.00 93.00 136 THR A N 1
ATOM 1030 C CA . THR A 1 136 ? 2.600 -1.619 12.638 1.00 93.00 136 THR A CA 1
ATOM 1031 C C . THR A 1 136 ? 4.115 -1.848 12.677 1.00 93.00 136 THR A C 1
ATOM 1033 O O . THR A 1 136 ? 4.731 -2.119 11.650 1.00 93.00 136 THR A O 1
ATOM 1036 N N . GLU A 1 137 ? 4.729 -1.845 13.867 1.00 91.25 137 GLU A N 1
ATOM 1037 C CA . GLU A 1 137 ? 6.175 -2.112 14.018 1.00 91.25 137 GLU A CA 1
ATOM 1038 C C . GLU A 1 137 ? 6.587 -3.474 13.426 1.00 91.25 137 GLU A C 1
ATOM 1040 O O . GLU A 1 137 ? 7.653 -3.621 12.827 1.00 91.25 137 GLU A O 1
ATOM 1045 N N . LYS A 1 138 ? 5.726 -4.490 13.570 1.00 88.38 138 LYS A N 1
ATOM 1046 C CA . LYS A 1 138 ? 5.937 -5.816 12.976 1.00 88.38 138 LYS A CA 1
ATOM 1047 C C . LYS A 1 138 ? 6.060 -5.724 11.457 1.00 88.38 138 LYS A C 1
ATOM 1049 O O . LYS A 1 138 ? 6.957 -6.337 10.887 1.00 88.38 138 LYS A O 1
ATOM 1054 N N . SER A 1 139 ? 5.162 -4.976 10.832 1.00 87.75 139 SER A N 1
ATOM 1055 C CA . SER A 1 139 ? 5.082 -4.840 9.381 1.00 87.75 139 SER A CA 1
ATOM 1056 C C . SER A 1 139 ? 6.172 -3.936 8.822 1.00 87.75 139 SER A C 1
ATOM 1058 O O . SER A 1 139 ? 6.738 -4.246 7.782 1.00 87.75 139 SER A O 1
ATOM 1060 N N . ASP A 1 140 ? 6.553 -2.886 9.547 1.00 88.81 140 ASP A N 1
ATOM 1061 C CA . ASP A 1 140 ? 7.681 -2.020 9.193 1.00 88.81 140 ASP A CA 1
ATOM 1062 C C . ASP A 1 140 ? 8.984 -2.829 9.034 1.00 88.81 140 ASP A C 1
ATOM 1064 O O . ASP A 1 140 ? 9.662 -2.748 8.011 1.00 88.81 140 ASP A O 1
ATOM 1068 N N . LYS A 1 141 ? 9.251 -3.759 9.963 1.00 86.50 141 LYS A N 1
ATOM 1069 C CA . LYS A 1 141 ? 10.391 -4.695 9.875 1.00 86.50 141 LYS A CA 1
ATOM 1070 C C . LYS A 1 141 ? 10.330 -5.648 8.678 1.00 86.50 141 LYS A C 1
ATOM 1072 O O . LYS A 1 141 ? 11.357 -6.220 8.302 1.00 86.50 141 LYS A O 1
ATOM 1077 N N . LEU A 1 142 ? 9.145 -5.905 8.125 1.00 82.50 142 LEU A N 1
ATOM 1078 C CA . LEU A 1 142 ? 9.000 -6.721 6.920 1.00 82.50 142 LEU A CA 1
ATOM 1079 C C . LEU A 1 142 ? 9.256 -5.898 5.651 1.00 82.50 142 LEU A C 1
ATOM 1081 O O . LEU A 1 142 ? 9.863 -6.413 4.712 1.00 82.50 142 LEU A O 1
ATOM 1085 N N . LEU A 1 143 ? 8.910 -4.608 5.659 1.00 83.38 143 LEU A N 1
ATOM 1086 C CA . LEU A 1 143 ? 9.194 -3.686 4.557 1.00 83.38 143 LEU A CA 1
ATOM 1087 C C . LEU A 1 143 ? 10.697 -3.450 4.342 1.00 83.38 143 LEU A C 1
ATOM 1089 O O . LEU A 1 143 ? 11.135 -3.213 3.218 1.00 83.38 143 LEU A O 1
ATOM 1093 N N . ASP A 1 144 ? 11.524 -3.603 5.374 1.00 80.31 144 ASP A N 1
ATOM 1094 C CA . ASP A 1 144 ? 12.985 -3.597 5.209 1.00 80.31 144 ASP A CA 1
ATOM 1095 C C . ASP A 1 144 ? 13.515 -4.805 4.415 1.00 80.31 144 ASP A C 1
ATOM 1097 O O . ASP A 1 144 ? 14.656 -4.801 3.955 1.00 80.31 144 ASP A O 1
ATOM 1101 N N . LYS A 1 145 ? 12.694 -5.846 4.227 1.00 80.06 145 LYS A N 1
ATOM 1102 C CA . LYS A 1 145 ? 13.034 -7.047 3.452 1.00 80.06 145 LYS A CA 1
ATOM 1103 C C . LYS A 1 145 ? 12.509 -6.992 2.020 1.00 80.06 145 LYS A C 1
ATOM 1105 O O . LYS A 1 145 ? 12.561 -8.016 1.333 1.00 80.06 145 LYS A O 1
ATOM 1110 N N . CYS A 1 146 ? 11.988 -5.847 1.567 1.00 82.62 146 CYS A N 1
ATOM 1111 C CA . CYS A 1 146 ? 11.588 -5.714 0.174 1.00 82.62 146 CYS A CA 1
ATOM 1112 C C . CYS A 1 146 ? 12.804 -5.903 -0.748 1.00 82.62 146 CYS A C 1
ATOM 1114 O O . CYS A 1 146 ? 13.900 -5.426 -0.453 1.00 82.62 146 CYS A O 1
ATOM 1116 N N . TYR A 1 147 ? 12.608 -6.577 -1.875 1.00 82.38 147 TYR A N 1
ATOM 1117 C CA . TYR A 1 147 ? 13.664 -6.878 -2.841 1.00 82.38 147 TYR A CA 1
ATOM 1118 C C . TYR A 1 147 ? 13.197 -6.605 -4.269 1.00 82.38 147 TYR A C 1
ATOM 1120 O O . TYR A 1 147 ? 12.000 -6.528 -4.542 1.00 82.38 147 TYR A O 1
ATOM 1128 N N . GLU A 1 148 ? 14.149 -6.452 -5.185 1.00 83.19 148 GLU A N 1
ATOM 1129 C CA . GLU A 1 148 ? 13.862 -6.267 -6.606 1.00 83.19 148 GLU A CA 1
ATOM 1130 C C . GLU A 1 148 ? 13.739 -7.624 -7.320 1.00 83.19 148 GLU A C 1
ATOM 1132 O O . GLU A 1 148 ? 14.572 -8.514 -7.133 1.00 83.19 148 GLU A O 1
ATOM 1137 N N . TYR A 1 149 ? 12.707 -7.785 -8.148 1.00 79.81 149 TYR A N 1
ATOM 1138 C CA . TYR A 1 149 ? 12.484 -8.949 -9.004 1.00 79.81 149 TYR A CA 1
ATOM 1139 C C . TYR A 1 149 ? 11.868 -8.501 -10.331 1.00 79.81 149 TYR A C 1
ATOM 1141 O O . TYR A 1 149 ? 10.807 -7.884 -10.332 1.00 79.81 149 TYR A O 1
ATOM 1149 N N . GLU A 1 150 ? 12.530 -8.791 -11.455 1.00 79.56 150 GLU A N 1
ATOM 1150 C CA . GLU A 1 150 ? 12.056 -8.432 -12.806 1.00 79.56 150 GLU A CA 1
ATOM 1151 C C . GLU A 1 150 ? 11.611 -6.954 -12.936 1.00 79.56 150 GLU A C 1
ATOM 1153 O O . GLU A 1 150 ? 10.573 -6.651 -13.521 1.00 79.56 150 GLU A O 1
ATOM 1158 N N . ALA A 1 151 ? 12.401 -6.026 -12.375 1.00 79.00 151 ALA A N 1
ATOM 1159 C CA . ALA A 1 151 ? 12.133 -4.578 -12.312 1.00 79.00 151 ALA A CA 1
ATOM 1160 C C . ALA A 1 151 ? 10.912 -4.151 -11.462 1.00 79.00 151 ALA A C 1
ATOM 1162 O O . ALA A 1 151 ? 10.511 -2.984 -11.480 1.00 79.00 151 ALA A O 1
ATOM 1163 N N . ALA A 1 152 ? 10.328 -5.071 -10.692 1.00 84.19 152 ALA A N 1
ATOM 1164 C CA . ALA A 1 152 ? 9.350 -4.777 -9.654 1.00 84.19 152 ALA A CA 1
ATOM 1165 C C . ALA A 1 152 ? 9.995 -4.812 -8.263 1.00 84.19 152 ALA A C 1
ATOM 1167 O O . ALA A 1 152 ? 10.940 -5.557 -8.015 1.00 84.19 152 ALA A O 1
ATOM 1168 N N . HIS A 1 153 ? 9.449 -4.036 -7.332 1.00 85.94 153 HIS A N 1
ATOM 1169 C CA . HIS A 1 153 ? 9.785 -4.118 -5.915 1.00 85.94 153 HIS A CA 1
ATOM 1170 C C . HIS A 1 153 ? 8.763 -5.001 -5.206 1.00 85.94 153 HIS A C 1
ATOM 1172 O O . HIS A 1 153 ? 7.566 -4.728 -5.239 1.00 85.94 153 HIS A O 1
ATOM 1178 N N . VAL A 1 154 ? 9.225 -6.049 -4.537 1.00 84.81 154 VAL A N 1
ATOM 1179 C CA . VAL A 1 154 ? 8.368 -7.006 -3.837 1.00 84.81 154 VAL A CA 1
ATOM 1180 C C . VAL A 1 154 ? 8.582 -6.872 -2.342 1.00 84.81 154 VAL A C 1
ATOM 1182 O O . VAL A 1 154 ? 9.703 -7.028 -1.870 1.00 84.81 154 VAL A O 1
ATOM 1185 N N . CYS A 1 155 ? 7.503 -6.630 -1.606 1.00 82.94 155 CYS A N 1
ATOM 1186 C CA . CYS A 1 155 ? 7.464 -6.501 -0.155 1.00 82.94 155 CYS A CA 1
ATOM 1187 C C . CYS A 1 155 ? 6.724 -7.689 0.476 1.00 82.94 155 CYS A C 1
ATOM 1189 O O . CYS A 1 155 ? 5.709 -8.137 -0.062 1.00 82.94 155 CYS A O 1
ATOM 1191 N N . ILE A 1 156 ? 7.264 -8.224 1.578 1.00 71.62 156 ILE A N 1
ATOM 1192 C CA . ILE A 1 156 ? 6.757 -9.413 2.295 1.00 71.62 156 ILE A CA 1
ATOM 1193 C C . ILE A 1 156 ? 5.948 -8.979 3.513 1.00 71.62 156 ILE A C 1
ATOM 1195 O O . ILE A 1 156 ? 6.305 -7.929 4.081 1.00 71.62 156 ILE A O 1
#

Secondary structure (DSSP, 8-state):
---------------------PPP---------PPPEEEEPTT-EEEETTEEEEEEE-EEPPTTSSS-TT----TTS-EEEEE-TT--EEEEEEEETTEEEEEEEEEEE-SPPPTTS-GGGGEEEE-TTSPBPEE-HHHHHHHTT-EEETTEEEE-

Sequence (156 aa):
MNRLYALSLSTLTALVTIVACSPTENPPPQAHIKEPTIYFRNGLEIQVGENAVPIHGVEACPYGLAAPGGSVVNMNDAKCLRLADDTEQIVVMLDMPGGIVQEEWTVRRDAPSKPYEPAFKHVSLLRPDGTRITITEKSDKLLDKCYEYEAAHVCI

pLDDT: mean 77.39, std 18.7, range [37.44, 98.19]

Mean predicted aligned error: 13.08 Å

Radius of gyration: 28.82 Å; Cα contacts (8 Å, |Δi|>4): 259; chains: 1; bounding box: 43×112×41 Å